Protein AF-A0A0T5Z4B8-F1 (afdb_monomer_lite)

Foldseek 3Di:
DLVVVLQCQQVCLVPQDDQPDLVSLVVSLVVSLVVLLVVLLVCLQPLVVNLVSLCSRQVSNLVVLVVSVDPSSPVSSVVSVVSSVVSNVVSVVSNVVVVVVVVVVVVVVVVVVVCVQVVFADPLPRHGDPVVVVVVVVVVVVVCVVPVHDDDDDDDDDPPLVVCCVPVNPVVSSVD

InterPro domains:
  IPR000160 GGDEF domain [PF00990] (119-176)
  IPR000160 GGDEF domain [PS50887] (149-176)
  IPR000160 GGDEF domain [TIGR00254] (117-175)
  IPR000160 GGDEF domain [cd01949] (120-176)
  IPR029787 Nucleotide cyclase [SSF55073] (124-176)
  IPR043128 Reverse transcriptase/Diguanylate cyclase domain [G3DSA:3.30.70.270] (105-176)
  IPR052163 Diguanylate Cyclase/Regulatory Protein [PTHR46663] (102-176)

Secondary structure (DSSP, 8-state):
-HHHHHHHHHHHHHHH--TT-HHHHHHHHHHHHHHHHHHHHHTTT-HHHHHHHHHHHHHHHHHHHHHT--HHHHHHHHHHHHHHHHHHHHHHHHHHHHHHHHHHHHHHHHHHHHHHHHHHB-TTT-SBPHHHHHHHHHHHHHHHHHHT----------TTHHHHHHHH-HHHHTT-

Sequence (176 aa):
AWRWQALSGGAAGYLLFTPGDLYHQALLAFVIAGMTAGGITVLASFSEAALLFISIVLIPFVFRLFQAGTEDSMQMGALVALFLLLLMISARRIHRTVVEGLNLHYQRQQAEETIIRQAFYDELTELPNRRMLQDRLYQDVARAIRHGVNGAVLFLDLDNFKHINDSLGHSVGDEL

pLDDT: mean 86.91, std 8.67, range [51.66, 95.69]

Organism: NCBI:txid54398

Structure (mmCIF, N/CA/C/O backbone):
data_AF-A0A0T5Z4B8-F1
#
_entry.id   AF-A0A0T5Z4B8-F1
#
loop_
_atom_site.group_PDB
_atom_site.id
_atom_site.type_symbol
_atom_site.label_atom_id
_atom_site.label_alt_id
_atom_site.label_comp_id
_atom_site.label_asym_id
_atom_site.label_entity_id
_atom_site.label_seq_id
_atom_site.pdbx_PDB_ins_code
_atom_site.Cartn_x
_atom_site.Cartn_y
_atom_site.Cartn_z
_atom_site.occupancy
_atom_site.B_iso_or_equiv
_atom_site.auth_seq_id
_atom_site.auth_comp_id
_atom_site.auth_asym_id
_atom_site.auth_atom_id
_atom_site.pdbx_PDB_model_num
ATOM 1 N N . ALA A 1 1 ? -6.911 4.017 -17.630 1.00 53.06 1 ALA A N 1
ATOM 2 C CA . ALA A 1 1 ? -5.948 5.011 -18.154 1.00 53.06 1 ALA A CA 1
ATOM 3 C C . ALA A 1 1 ? -4.546 4.419 -18.368 1.00 53.06 1 ALA A C 1
ATOM 5 O O . ALA A 1 1 ? -4.056 4.460 -19.487 1.00 53.06 1 ALA A O 1
ATOM 6 N N . TRP A 1 2 ? -3.939 3.783 -17.358 1.00 51.66 2 TRP A N 1
ATOM 7 C CA . TRP A 1 2 ? -2.544 3.297 -17.370 1.00 51.66 2 TRP A CA 1
ATOM 8 C C . TRP A 1 2 ? -2.148 2.319 -18.493 1.00 51.66 2 TRP A C 1
ATOM 10 O O . TRP A 1 2 ? -1.042 2.409 -19.016 1.00 51.66 2 TRP A O 1
ATOM 20 N N . ARG A 1 3 ? -3.050 1.421 -18.925 1.00 52.66 3 ARG A N 1
ATOM 21 C CA . ARG A 1 3 ? -2.771 0.463 -20.021 1.00 52.66 3 ARG A CA 1
ATOM 22 C C . ARG A 1 3 ? -2.419 1.158 -21.344 1.00 52.66 3 ARG A C 1
ATOM 24 O O . ARG A 1 3 ? -1.537 0.688 -22.051 1.00 52.66 3 ARG A O 1
ATOM 31 N N . TRP A 1 4 ? -3.060 2.288 -21.652 1.00 55.06 4 TRP A N 1
ATOM 32 C CA . TRP A 1 4 ? -2.778 3.059 -22.869 1.00 55.06 4 TRP A CA 1
ATOM 33 C C . TRP A 1 4 ? -1.471 3.852 -22.765 1.00 55.06 4 TRP A C 1
ATOM 35 O O . TRP A 1 4 ? -0.742 3.936 -23.745 1.00 55.06 4 TRP A O 1
ATOM 45 N N . GLN A 1 5 ? -1.135 4.352 -21.571 1.00 58.31 5 GLN A N 1
ATOM 46 C CA . GLN A 1 5 ? 0.118 5.076 -21.318 1.00 58.31 5 GLN A CA 1
ATOM 47 C C . GLN A 1 5 ? 1.357 4.164 -21.383 1.00 58.31 5 GLN A C 1
ATOM 49 O O . GLN A 1 5 ? 2.406 4.576 -21.872 1.00 58.31 5 GLN A O 1
ATOM 54 N N . ALA A 1 6 ? 1.232 2.911 -20.934 1.00 60.09 6 ALA A N 1
ATOM 55 C CA . ALA A 1 6 ? 2.290 1.904 -21.040 1.00 60.09 6 ALA A CA 1
ATOM 56 C C . ALA A 1 6 ? 2.617 1.573 -22.504 1.00 60.09 6 ALA A C 1
ATOM 58 O O . ALA A 1 6 ? 3.777 1.579 -22.915 1.00 60.09 6 ALA A O 1
ATOM 59 N N . LEU A 1 7 ? 1.569 1.340 -23.300 1.00 62.94 7 LEU A N 1
ATOM 60 C CA . LEU A 1 7 ? 1.688 1.075 -24.731 1.00 62.94 7 LEU A CA 1
ATOM 61 C C . LEU A 1 7 ? 2.249 2.288 -25.478 1.00 62.94 7 LEU A C 1
ATOM 63 O O . LEU A 1 7 ? 3.134 2.120 -26.311 1.00 62.94 7 LEU A O 1
ATOM 67 N N . SER A 1 8 ? 1.806 3.506 -25.145 1.00 66.31 8 SER A N 1
ATOM 68 C CA . SER A 1 8 ? 2.346 4.719 -25.763 1.00 66.31 8 SER A CA 1
ATOM 69 C C . SER A 1 8 ? 3.806 4.971 -25.386 1.00 66.31 8 SER A C 1
ATOM 71 O O . SER A 1 8 ? 4.560 5.430 -26.232 1.00 66.31 8 SER A O 1
ATOM 73 N N . GLY A 1 9 ? 4.230 4.655 -24.156 1.00 65.94 9 GLY A N 1
ATOM 74 C CA . GLY A 1 9 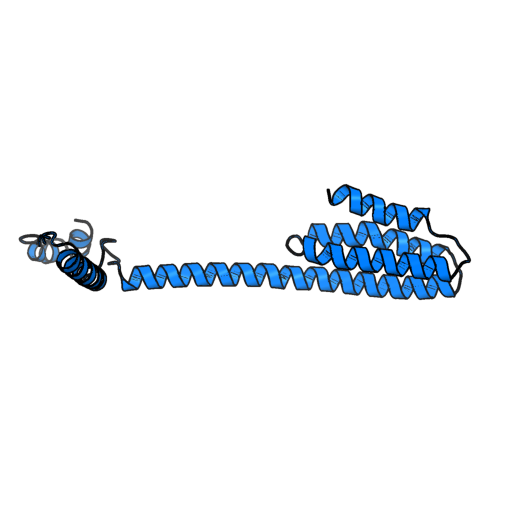? 5.617 4.838 -23.711 1.00 65.94 9 GLY A CA 1
ATOM 75 C C . GLY A 1 9 ? 6.600 3.879 -24.390 1.00 65.94 9 GLY A C 1
ATOM 76 O O . GLY A 1 9 ? 7.615 4.320 -24.929 1.00 65.94 9 GLY A O 1
ATOM 77 N N . GLY A 1 10 ? 6.269 2.581 -24.434 1.00 69.62 10 GLY A N 1
ATOM 78 C CA . GLY A 1 10 ? 7.076 1.575 -25.137 1.00 69.62 10 GLY A CA 1
ATOM 79 C C . GLY A 1 10 ? 7.119 1.815 -26.649 1.00 69.62 10 GLY A C 1
ATOM 80 O O . GLY A 1 10 ? 8.189 1.773 -27.259 1.00 69.62 10 GLY A O 1
ATOM 81 N N . ALA A 1 11 ? 5.972 2.153 -27.252 1.00 71.50 11 ALA A N 1
ATOM 82 C CA . ALA A 1 11 ? 5.906 2.492 -28.669 1.00 71.50 11 ALA A CA 1
ATOM 83 C C . ALA A 1 11 ? 6.660 3.789 -28.988 1.00 71.50 11 ALA A C 1
ATOM 85 O O . ALA A 1 11 ? 7.331 3.847 -30.008 1.00 71.50 11 ALA A O 1
ATOM 86 N N . ALA A 1 12 ? 6.620 4.808 -28.123 1.00 69.12 12 ALA A N 1
ATOM 87 C CA . ALA A 1 12 ? 7.364 6.052 -28.327 1.00 69.12 12 ALA A CA 1
ATOM 88 C C . ALA A 1 12 ? 8.881 5.817 -28.314 1.00 69.12 12 ALA A C 1
ATOM 90 O O . ALA A 1 12 ? 9.565 6.260 -29.232 1.00 69.12 12 ALA A O 1
ATOM 91 N N . GLY A 1 13 ? 9.409 5.046 -27.357 1.00 69.94 13 GLY A N 1
ATOM 92 C CA . GLY A 1 13 ? 10.821 4.635 -27.366 1.00 69.94 13 GLY A CA 1
ATOM 93 C C . GLY A 1 13 ? 11.207 3.831 -28.612 1.00 69.94 13 GLY A C 1
ATOM 94 O O . GLY A 1 13 ? 12.281 4.023 -29.186 1.00 69.94 13 GLY A O 1
ATOM 95 N N . TYR A 1 14 ? 10.303 2.972 -29.090 1.00 76.69 14 TYR A N 1
ATOM 96 C CA . TYR A 1 14 ? 10.484 2.202 -30.322 1.00 76.69 14 TYR A CA 1
ATOM 97 C C . TYR A 1 14 ? 10.091 2.950 -31.615 1.00 76.69 14 TYR A C 1
ATOM 99 O O . TYR A 1 14 ? 10.333 2.451 -32.706 1.00 76.69 14 TYR A O 1
ATOM 107 N N . LEU A 1 15 ? 9.590 4.179 -31.589 1.00 77.12 15 LEU A N 1
ATOM 108 C CA . LEU A 1 15 ? 9.298 4.939 -32.819 1.00 77.12 15 LEU A CA 1
ATOM 109 C C . LEU A 1 15 ? 10.206 6.158 -32.966 1.00 77.12 15 LEU A C 1
ATOM 111 O O . LEU A 1 15 ? 10.622 6.470 -34.074 1.00 77.12 15 LEU A O 1
ATOM 115 N N . LEU A 1 16 ? 10.584 6.780 -31.852 1.00 79.75 16 LEU A N 1
ATOM 116 C CA . LEU A 1 16 ? 11.354 8.024 -31.821 1.00 79.75 16 LEU A CA 1
ATOM 117 C C . LEU A 1 16 ? 12.874 7.820 -31.783 1.00 79.75 16 LEU A C 1
ATOM 119 O O . LEU A 1 16 ? 13.612 8.797 -31.832 1.00 79.75 16 LEU A O 1
ATOM 123 N N . PHE A 1 17 ? 13.366 6.582 -31.675 1.00 80.00 17 PHE A N 1
ATOM 124 C CA . PHE A 1 17 ? 14.809 6.332 -31.677 1.00 80.00 17 PHE A CA 1
ATOM 125 C C . PHE A 1 17 ? 15.402 6.617 -33.059 1.00 80.00 17 PHE A C 1
ATOM 127 O O . PHE A 1 17 ? 15.024 5.992 -34.058 1.00 80.00 17 PHE A O 1
ATOM 134 N N . THR A 1 18 ? 16.404 7.489 -33.064 1.00 80.50 18 THR A N 1
ATOM 135 C CA . THR A 1 18 ? 17.214 7.821 -34.234 1.00 80.50 18 THR A CA 1
ATOM 136 C C . THR A 1 18 ? 18.593 7.164 -34.084 1.00 80.50 18 THR A C 1
ATOM 138 O O . THR A 1 18 ? 19.342 7.510 -33.163 1.00 80.50 18 THR A O 1
ATOM 141 N N . PRO A 1 19 ? 18.950 6.184 -34.936 1.00 75.38 19 PRO A N 1
ATOM 142 C CA . PRO A 1 19 ? 20.280 5.579 -34.915 1.00 75.38 19 PRO A CA 1
ATOM 143 C C . PRO A 1 19 ? 21.370 6.618 -35.220 1.00 75.38 19 PRO A C 1
ATOM 145 O O . PRO A 1 19 ? 21.189 7.458 -36.096 1.00 75.38 19 PRO A O 1
ATOM 148 N N . GLY A 1 20 ? 22.503 6.549 -34.517 1.00 73.88 20 GLY A N 1
ATOM 149 C CA . GLY A 1 20 ? 23.675 7.399 -34.775 1.00 73.88 20 GLY A CA 1
ATOM 150 C C . GLY A 1 20 ? 23.672 8.789 -34.123 1.00 73.88 20 GLY A C 1
ATOM 151 O O . GLY A 1 20 ? 24.684 9.476 -34.209 1.00 73.88 20 GLY A O 1
ATOM 152 N N . ASP A 1 21 ? 22.597 9.195 -33.440 1.00 86.38 21 ASP A N 1
ATOM 153 C CA . ASP A 1 21 ? 22.559 10.443 -32.666 1.00 86.38 21 ASP A CA 1
ATOM 154 C C . ASP A 1 21 ? 22.577 10.162 -31.157 1.00 86.38 21 ASP A C 1
ATOM 156 O O . ASP A 1 21 ? 21.563 9.811 -30.547 1.00 86.38 21 ASP A O 1
ATOM 160 N N . LEU A 1 22 ? 23.754 10.334 -30.552 1.00 85.94 22 LEU A N 1
ATOM 161 C CA . LEU A 1 22 ? 23.990 10.074 -29.133 1.00 85.94 22 LEU A CA 1
ATOM 162 C C . LEU A 1 22 ? 23.076 10.897 -28.215 1.00 85.94 22 LEU A C 1
ATOM 164 O O . LEU A 1 22 ? 22.556 10.382 -27.222 1.00 85.94 22 LEU A O 1
ATOM 168 N N . TYR A 1 23 ? 22.874 12.175 -28.540 1.00 86.31 23 TYR A N 1
ATOM 169 C CA . TYR A 1 23 ? 22.123 13.102 -27.699 1.00 86.31 23 TYR A CA 1
ATOM 170 C C . TYR A 1 23 ? 20.641 12.735 -27.667 1.00 86.31 23 TYR A C 1
ATOM 172 O O . TYR A 1 23 ? 20.034 12.695 -26.593 1.00 86.31 23 TYR A O 1
ATOM 180 N N . HIS A 1 24 ? 20.065 12.403 -28.824 1.00 86.38 24 HIS A N 1
ATOM 181 C CA . HIS A 1 24 ? 18.668 11.982 -28.907 1.00 86.38 24 HIS A CA 1
ATOM 182 C C . HIS A 1 24 ? 18.426 10.647 -28.191 1.00 86.38 24 HIS A C 1
ATOM 184 O O . HIS A 1 24 ? 17.420 10.491 -27.495 1.00 86.38 24 HIS A O 1
ATOM 190 N N . GLN A 1 25 ? 19.358 9.698 -28.302 1.00 86.62 25 GLN A N 1
ATOM 191 C CA . GLN A 1 25 ? 19.261 8.408 -27.615 1.00 86.62 25 GLN A CA 1
ATOM 192 C C . GLN A 1 25 ? 19.345 8.550 -26.092 1.00 86.62 25 GLN A C 1
ATOM 194 O O . GLN A 1 25 ? 18.515 7.979 -25.380 1.00 86.62 25 GLN A O 1
ATOM 199 N N . ALA A 1 26 ? 20.291 9.355 -25.597 1.00 86.88 26 ALA A N 1
ATOM 200 C CA . ALA A 1 26 ? 20.432 9.644 -24.172 1.00 86.88 26 ALA A CA 1
ATOM 201 C C . A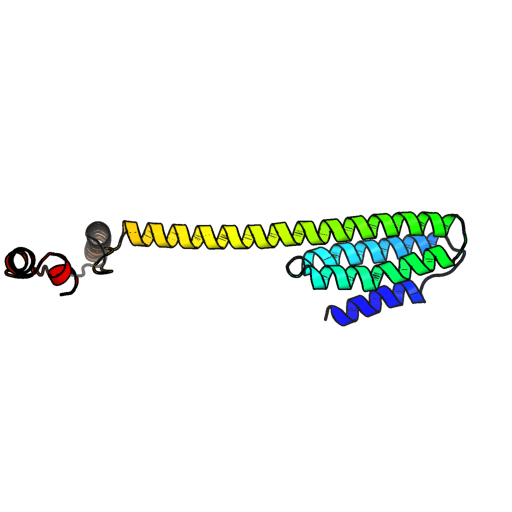LA A 1 26 ? 19.170 10.305 -23.598 1.00 86.88 26 ALA A C 1
ATOM 203 O O . ALA A 1 26 ? 18.676 9.897 -22.544 1.00 86.88 26 ALA A O 1
ATOM 204 N N . LEU A 1 27 ? 18.620 11.298 -24.307 1.00 89.12 27 LEU A N 1
ATOM 205 C CA . LEU A 1 27 ? 17.411 12.008 -23.890 1.00 89.12 27 LEU A CA 1
ATOM 206 C C . LEU A 1 27 ? 16.209 11.061 -23.798 1.00 89.12 27 LEU A C 1
ATOM 208 O O . LEU A 1 27 ? 15.501 11.059 -22.790 1.00 89.12 27 LEU A O 1
ATOM 212 N N . LEU A 1 28 ? 15.996 10.228 -24.821 1.00 87.75 28 LEU A N 1
ATOM 213 C CA . LEU A 1 28 ? 14.915 9.241 -24.823 1.00 87.75 28 LEU A CA 1
ATOM 214 C C . LEU A 1 28 ? 15.066 8.236 -23.681 1.00 87.75 28 LEU A C 1
ATOM 216 O O . LEU A 1 28 ? 14.092 7.971 -22.975 1.00 87.75 28 LEU A O 1
ATOM 220 N N . ALA A 1 29 ? 16.278 7.719 -23.458 1.00 86.81 29 ALA A N 1
ATOM 221 C CA . ALA A 1 29 ? 16.547 6.795 -22.363 1.00 86.81 29 ALA A CA 1
ATOM 222 C C . ALA A 1 29 ? 16.205 7.420 -21.006 1.00 86.81 29 ALA A C 1
ATOM 224 O O . ALA A 1 29 ? 15.515 6.794 -20.202 1.00 86.81 29 ALA A O 1
ATOM 225 N N . PHE A 1 30 ? 16.618 8.668 -20.777 1.00 89.25 30 PHE A N 1
ATOM 226 C CA . PHE A 1 30 ? 16.343 9.384 -19.535 1.00 89.25 30 PHE A CA 1
ATOM 227 C C . PHE A 1 30 ? 14.843 9.635 -19.320 1.00 89.25 30 PHE A C 1
ATOM 229 O O . PHE A 1 30 ? 14.322 9.364 -18.238 1.00 89.25 30 PHE A O 1
ATOM 236 N N . VAL A 1 31 ? 14.127 10.101 -20.349 1.00 89.19 31 VAL A N 1
ATOM 237 C CA . VAL A 1 31 ? 12.685 10.383 -20.262 1.00 89.19 31 VAL A CA 1
ATOM 238 C C . VAL A 1 31 ? 11.892 9.107 -19.983 1.00 89.19 31 VAL A C 1
ATOM 240 O O . VAL A 1 31 ? 11.068 9.081 -19.068 1.00 89.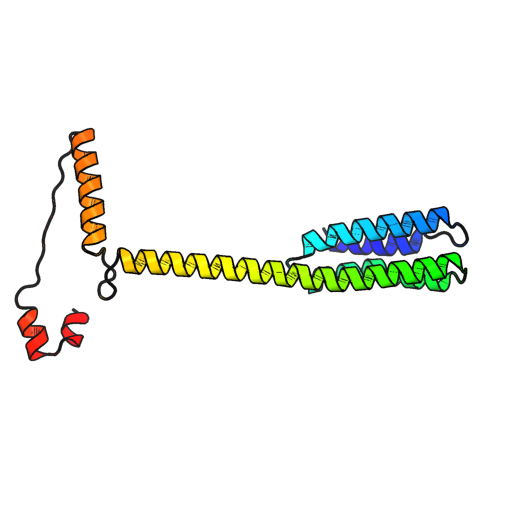19 31 VAL A O 1
ATOM 243 N N . ILE A 1 32 ? 12.168 8.026 -20.717 1.00 87.38 32 ILE A N 1
ATOM 244 C CA . ILE A 1 32 ? 11.469 6.747 -20.543 1.00 87.38 32 ILE A CA 1
ATOM 245 C C . ILE A 1 32 ? 11.783 6.152 -19.166 1.00 87.38 32 ILE A C 1
ATOM 247 O O . ILE A 1 32 ? 10.869 5.708 -18.467 1.00 87.38 32 ILE A O 1
ATOM 251 N N . ALA A 1 33 ? 13.049 6.179 -18.744 1.00 86.50 33 ALA A N 1
ATOM 252 C CA . ALA A 1 33 ? 13.471 5.722 -17.423 1.00 86.50 33 ALA A CA 1
ATOM 253 C C . ALA A 1 33 ? 12.767 6.500 -16.298 1.00 86.50 33 ALA A C 1
ATOM 255 O O . ALA A 1 33 ? 12.205 5.887 -15.389 1.00 86.50 33 ALA A O 1
ATOM 256 N N . GLY A 1 34 ? 12.737 7.834 -16.387 1.00 87.38 34 GLY A N 1
ATOM 257 C CA . GLY A 1 34 ? 12.094 8.706 -15.404 1.00 87.38 34 GLY A CA 1
ATOM 258 C C . GLY A 1 34 ? 10.580 8.505 -15.325 1.00 87.38 34 GLY A C 1
ATOM 259 O O . GLY A 1 34 ? 10.032 8.344 -14.233 1.00 87.38 34 GLY A O 1
ATOM 260 N N . MET A 1 35 ? 9.900 8.427 -16.473 1.00 87.19 35 MET A N 1
ATOM 261 C CA . MET A 1 35 ? 8.465 8.126 -16.524 1.00 87.19 35 MET A CA 1
ATOM 262 C C . MET A 1 35 ? 8.153 6.741 -15.954 1.00 87.19 35 MET A C 1
ATOM 264 O O . MET A 1 35 ? 7.174 6.578 -15.222 1.00 87.19 35 MET A O 1
ATOM 268 N N . THR A 1 36 ? 8.995 5.748 -16.252 1.00 87.94 36 THR A N 1
ATOM 269 C CA . THR A 1 36 ? 8.809 4.387 -15.741 1.00 87.94 36 THR A CA 1
ATOM 270 C C . THR A 1 36 ? 8.973 4.360 -14.223 1.00 87.94 36 THR A C 1
ATOM 272 O O . THR A 1 36 ? 8.107 3.834 -13.528 1.00 87.94 36 THR A O 1
ATOM 275 N N . ALA A 1 37 ? 10.021 4.997 -13.693 1.00 86.31 37 ALA A N 1
ATOM 276 C CA . ALA A 1 37 ? 10.260 5.109 -12.256 1.00 86.31 37 ALA A CA 1
ATOM 277 C C . ALA A 1 37 ? 9.086 5.776 -11.514 1.00 86.31 37 ALA A C 1
ATOM 279 O O . ALA A 1 37 ? 8.641 5.264 -10.486 1.00 86.31 37 ALA A O 1
ATOM 280 N N . GLY A 1 38 ? 8.538 6.867 -12.062 1.00 84.38 38 GLY A N 1
ATOM 281 C CA . GLY A 1 38 ? 7.362 7.540 -11.503 1.00 84.38 38 GLY A CA 1
ATOM 282 C C . GLY A 1 38 ? 6.079 6.701 -11.569 1.00 84.38 38 GLY A C 1
ATOM 283 O O . GLY A 1 38 ? 5.268 6.745 -10.651 1.00 84.38 38 GLY A O 1
ATOM 284 N N . GLY A 1 39 ? 5.893 5.894 -12.618 1.00 82.94 39 GLY A N 1
ATOM 285 C CA . GLY A 1 39 ? 4.734 5.002 -12.736 1.00 82.94 39 GLY A CA 1
ATOM 286 C C . GLY A 1 39 ? 4.744 3.847 -11.727 1.00 82.94 39 GLY A C 1
ATOM 287 O O . GLY A 1 39 ? 3.689 3.435 -11.243 1.00 82.94 39 GLY A O 1
ATOM 288 N N . ILE A 1 40 ? 5.929 3.344 -11.365 1.00 84.69 40 ILE A N 1
ATOM 289 C CA . ILE A 1 40 ? 6.079 2.219 -10.427 1.00 84.69 40 ILE A CA 1
ATOM 290 C C . ILE A 1 40 ? 5.557 2.561 -9.034 1.00 84.69 40 ILE A C 1
ATOM 292 O O . ILE A 1 40 ? 4.930 1.709 -8.408 1.00 84.69 40 ILE A O 1
ATOM 296 N N . THR A 1 41 ? 5.791 3.780 -8.539 1.00 81.56 41 THR A N 1
ATOM 297 C CA . THR A 1 41 ? 5.337 4.176 -7.194 1.00 81.56 41 THR A CA 1
ATOM 298 C C . THR A 1 41 ? 3.814 4.178 -7.091 1.00 81.56 41 THR A C 1
ATOM 300 O O . THR A 1 41 ? 3.274 3.782 -6.062 1.00 81.56 41 THR A O 1
ATOM 303 N N . VAL A 1 42 ? 3.113 4.528 -8.173 1.00 83.25 42 VAL A N 1
ATOM 304 C CA . VAL A 1 42 ? 1.645 4.477 -8.244 1.00 83.25 42 VAL A CA 1
ATOM 305 C C . VAL A 1 42 ? 1.130 3.038 -8.343 1.00 83.25 42 VAL A C 1
ATOM 307 O O . VAL A 1 42 ? 0.085 2.707 -7.789 1.00 83.25 42 VAL A O 1
ATOM 310 N N . LEU A 1 43 ? 1.872 2.160 -9.020 1.00 81.94 43 LEU A N 1
ATOM 311 C CA . LEU A 1 43 ? 1.522 0.745 -9.184 1.00 81.94 43 LEU A CA 1
ATOM 312 C C . LEU A 1 43 ? 2.027 -0.145 -8.037 1.00 81.94 43 LEU A C 1
ATOM 314 O O . LEU A 1 43 ? 1.845 -1.359 -8.085 1.00 81.94 43 LEU A O 1
ATOM 318 N N . ALA A 1 44 ? 2.625 0.431 -6.992 1.00 74.12 44 ALA A N 1
ATOM 319 C CA . ALA A 1 44 ? 3.272 -0.297 -5.903 1.00 74.12 44 ALA A CA 1
ATOM 320 C C . ALA A 1 44 ? 2.358 -1.305 -5.180 1.00 74.12 44 ALA A C 1
ATOM 322 O O . ALA A 1 44 ? 2.816 -2.364 -4.750 1.00 74.12 44 ALA A O 1
ATOM 323 N N . SER A 1 45 ? 1.055 -1.026 -5.083 1.00 78.44 45 SER A N 1
ATOM 324 C CA . SER A 1 45 ? 0.074 -1.939 -4.480 1.00 78.44 45 SER A CA 1
ATOM 325 C C . SER A 1 45 ? -0.160 -3.213 -5.306 1.00 78.44 45 SER A C 1
ATOM 327 O O . SER A 1 45 ? -0.632 -4.206 -4.763 1.00 78.44 45 SER A O 1
ATOM 329 N N . PHE A 1 46 ? 0.215 -3.220 -6.590 1.00 86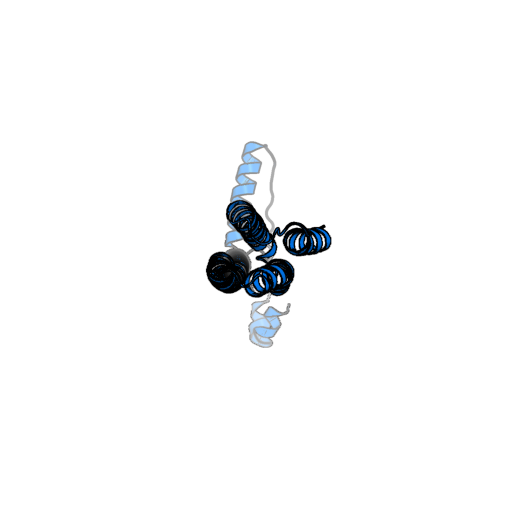.81 46 PHE A N 1
ATOM 330 C CA . PHE A 1 46 ? 0.009 -4.327 -7.525 1.00 86.81 46 PHE A CA 1
ATOM 331 C C . PHE A 1 46 ? 1.325 -4.692 -8.226 1.00 86.81 46 PHE A C 1
ATOM 333 O O . PHE A 1 46 ? 1.631 -4.203 -9.316 1.00 86.81 46 PHE A O 1
ATOM 340 N N . SER A 1 47 ? 2.098 -5.589 -7.610 1.00 86.25 47 SER A N 1
ATOM 341 C CA . SER A 1 47 ? 3.416 -6.018 -8.104 1.00 86.25 47 SER A CA 1
ATOM 342 C C . SER A 1 47 ? 3.393 -6.516 -9.552 1.00 86.25 47 SER A C 1
ATOM 344 O O . SER A 1 47 ? 4.236 -6.106 -10.347 1.00 86.25 47 SER A O 1
ATOM 346 N N . GLU A 1 48 ? 2.403 -7.327 -9.924 1.00 88.94 48 GLU A N 1
ATOM 347 C CA . GLU A 1 48 ? 2.271 -7.851 -11.290 1.00 88.94 48 GLU A CA 1
ATOM 348 C C . GLU A 1 48 ? 2.031 -6.741 -12.319 1.00 88.94 48 GLU A C 1
ATOM 350 O O . GLU A 1 48 ? 2.643 -6.720 -13.387 1.00 88.94 48 GLU A O 1
ATOM 355 N N . ALA A 1 49 ? 1.190 -5.760 -11.982 1.00 88.69 49 ALA A N 1
ATOM 356 C CA . ALA A 1 49 ? 0.916 -4.631 -12.863 1.00 88.69 49 ALA A CA 1
ATOM 357 C C . ALA A 1 49 ? 2.158 -3.745 -13.045 1.00 88.69 49 ALA A C 1
ATOM 359 O O . ALA A 1 49 ? 2.440 -3.311 -14.163 1.00 88.69 49 ALA A O 1
ATOM 360 N N . ALA A 1 50 ? 2.923 -3.516 -11.973 1.00 89.44 50 ALA A N 1
ATOM 361 C CA . ALA A 1 50 ? 4.180 -2.778 -12.032 1.00 89.44 50 ALA A CA 1
ATOM 362 C C . ALA A 1 50 ? 5.225 -3.504 -12.896 1.00 89.44 50 ALA A C 1
ATOM 364 O O . ALA A 1 50 ? 5.843 -2.884 -13.759 1.00 89.44 50 ALA A O 1
ATOM 365 N N . LEU A 1 51 ? 5.394 -4.820 -12.721 1.00 90.38 51 LEU A N 1
ATOM 366 C CA . LEU A 1 51 ? 6.343 -5.614 -13.509 1.00 90.38 51 LEU A CA 1
ATOM 367 C C . LEU A 1 51 ? 5.969 -5.655 -14.993 1.00 90.38 51 LEU A C 1
ATOM 369 O O . LEU A 1 51 ? 6.846 -5.485 -15.841 1.00 90.38 51 LEU A O 1
ATOM 373 N N . LEU A 1 52 ? 4.684 -5.824 -15.315 1.00 89.62 52 LEU A N 1
ATOM 374 C CA . LEU A 1 52 ? 4.197 -5.773 -16.695 1.00 89.62 52 LEU A CA 1
ATOM 375 C C . LEU A 1 52 ? 4.431 -4.397 -17.322 1.00 89.62 52 LEU A C 1
ATOM 377 O O . LEU A 1 52 ? 4.923 -4.317 -18.444 1.00 89.62 52 LEU A O 1
ATOM 381 N N . PHE A 1 53 ? 4.128 -3.321 -16.594 1.00 88.50 53 PHE A N 1
ATOM 382 C CA . PHE A 1 53 ? 4.353 -1.952 -17.055 1.00 88.50 53 PHE A CA 1
ATOM 383 C C . PHE A 1 53 ? 5.828 -1.695 -17.384 1.00 88.50 53 PHE A C 1
ATOM 385 O O . PHE A 1 53 ? 6.144 -1.278 -18.497 1.00 88.50 53 PHE A O 1
ATOM 392 N N . ILE A 1 54 ? 6.729 -2.014 -16.449 1.00 90.19 54 ILE A N 1
ATOM 393 C CA . ILE A 1 54 ? 8.178 -1.874 -16.637 1.00 90.19 54 ILE A CA 1
ATOM 394 C C . ILE A 1 54 ? 8.646 -2.689 -17.849 1.00 90.19 54 ILE A C 1
ATOM 396 O O . ILE A 1 54 ? 9.370 -2.177 -18.701 1.00 90.19 54 ILE A O 1
ATOM 400 N N . SER A 1 55 ? 8.205 -3.945 -17.943 1.00 88.81 55 SER A N 1
ATOM 401 C CA . SER A 1 55 ? 8.638 -4.869 -18.992 1.00 88.81 55 SER A CA 1
ATOM 402 C C . SER A 1 55 ? 8.194 -4.405 -20.379 1.00 88.81 55 SER A C 1
ATOM 404 O O . SER A 1 55 ? 9.004 -4.378 -21.300 1.00 88.81 55 SER A O 1
ATOM 406 N N . ILE A 1 56 ? 6.935 -3.983 -20.526 1.00 88.88 56 ILE A N 1
ATOM 407 C CA . ILE A 1 56 ? 6.378 -3.508 -21.802 1.00 88.88 56 ILE A CA 1
ATOM 408 C C . ILE A 1 56 ? 7.085 -2.236 -22.285 1.00 88.88 56 ILE A C 1
ATOM 410 O O . ILE A 1 56 ? 7.258 -2.054 -23.488 1.00 88.88 56 ILE A O 1
ATOM 414 N N . VAL A 1 57 ? 7.496 -1.359 -21.368 1.00 87.31 57 VAL A N 1
ATOM 415 C CA . VAL A 1 57 ? 8.109 -0.074 -21.722 1.00 87.31 57 VAL A CA 1
ATOM 416 C C . VAL A 1 57 ? 9.609 -0.213 -21.990 1.00 87.31 57 VAL A C 1
ATOM 418 O O . VAL A 1 57 ? 10.097 0.251 -23.019 1.00 87.31 57 VAL A O 1
ATOM 421 N N . LEU A 1 58 ? 10.354 -0.847 -21.081 1.00 89.88 58 LEU A N 1
ATOM 422 C CA . LEU A 1 58 ? 11.817 -0.818 -21.108 1.00 89.88 58 LEU A CA 1
ATOM 423 C C . LEU A 1 58 ? 12.447 -1.976 -21.892 1.00 89.88 58 LEU A C 1
ATOM 425 O O . LEU A 1 58 ? 13.482 -1.755 -22.515 1.00 89.88 58 LEU A O 1
ATOM 429 N N . ILE A 1 59 ? 11.851 -3.177 -21.934 1.00 90.75 59 ILE A N 1
ATOM 430 C CA . ILE A 1 59 ? 12.456 -4.312 -22.665 1.00 90.75 59 ILE A CA 1
ATOM 431 C C . ILE A 1 59 ? 12.584 -4.019 -24.171 1.00 90.75 59 ILE A C 1
ATOM 433 O O . ILE A 1 59 ? 13.683 -4.199 -24.701 1.00 90.75 59 ILE A O 1
ATOM 437 N N . PRO A 1 60 ? 11.545 -3.525 -24.880 1.00 90.44 60 PRO A N 1
ATOM 438 C CA . PRO A 1 60 ? 11.674 -3.213 -26.305 1.00 90.44 60 PRO A CA 1
ATOM 439 C C . PRO A 1 60 ? 12.710 -2.120 -26.582 1.00 90.44 60 PRO A C 1
ATOM 441 O O . PRO A 1 60 ? 13.411 -2.171 -27.592 1.00 90.44 60 PRO A O 1
ATOM 444 N N . PHE A 1 61 ? 12.832 -1.145 -25.678 1.00 89.38 61 PHE A N 1
ATOM 445 C CA . PHE A 1 61 ? 13.791 -0.052 -25.809 1.00 89.38 61 PHE A CA 1
ATOM 446 C C . PHE A 1 61 ? 15.238 -0.525 -25.602 1.00 89.38 61 PHE A C 1
ATOM 448 O O . PHE A 1 61 ? 16.101 -0.230 -26.426 1.00 89.38 61 PHE A O 1
ATOM 455 N N . VAL A 1 62 ? 15.489 -1.332 -24.565 1.00 91.88 62 VAL A N 1
ATOM 456 C CA . VAL A 1 62 ? 16.785 -1.993 -24.331 1.00 91.88 62 VAL A CA 1
ATOM 457 C C . VAL A 1 62 ? 17.178 -2.845 -25.535 1.00 91.88 62 VAL A C 1
ATOM 459 O O . VAL A 1 62 ? 18.297 -2.747 -26.031 1.00 91.88 62 VAL A O 1
ATOM 462 N N . PHE A 1 63 ? 16.244 -3.646 -26.049 1.00 91.69 63 PHE A N 1
ATOM 463 C CA . PHE A 1 63 ? 16.482 -4.474 -27.226 1.00 91.69 63 PHE A CA 1
ATOM 464 C C . PHE A 1 63 ? 16.855 -3.631 -28.454 1.00 91.69 63 PHE A C 1
ATOM 466 O O . PHE A 1 63 ? 17.806 -3.961 -29.160 1.00 91.69 63 PHE A O 1
ATOM 473 N N . ARG A 1 64 ? 16.167 -2.503 -28.675 1.00 89.25 64 ARG A N 1
ATOM 474 C CA . ARG A 1 64 ? 16.473 -1.579 -29.775 1.00 89.25 64 ARG A CA 1
ATOM 475 C C . ARG A 1 64 ? 17.854 -0.929 -29.646 1.00 89.25 64 ARG A C 1
ATOM 477 O O . ARG A 1 64 ? 18.540 -0.790 -30.655 1.00 89.25 64 ARG A O 1
ATOM 484 N N . LEU A 1 65 ? 18.275 -0.574 -28.432 1.00 89.94 65 LEU A N 1
ATOM 485 C CA . LEU A 1 65 ? 19.618 -0.046 -28.160 1.00 89.94 65 LEU A CA 1
ATOM 486 C C . LEU A 1 65 ? 20.713 -1.056 -28.522 1.00 89.94 65 LEU A C 1
ATOM 488 O O . LEU A 1 65 ? 21.687 -0.695 -29.176 1.00 89.94 65 LEU A O 1
ATOM 492 N N . PHE A 1 66 ? 20.523 -2.332 -28.181 1.00 91.62 66 PHE A N 1
ATOM 493 C CA . PHE A 1 66 ? 21.466 -3.384 -28.569 1.00 91.62 66 PHE A CA 1
ATOM 494 C C . PHE A 1 66 ? 21.471 -3.656 -30.079 1.00 91.62 66 PHE A C 1
ATOM 496 O O . PHE A 1 66 ? 22.529 -3.925 -30.642 1.00 91.62 66 PHE A O 1
ATOM 503 N N . GLN A 1 67 ? 20.322 -3.546 -30.755 1.00 91.00 67 GLN A N 1
ATOM 504 C CA . GLN A 1 67 ? 20.247 -3.701 -32.213 1.00 91.00 67 GLN A CA 1
ATOM 505 C C . GLN A 1 67 ? 20.941 -2.581 -32.994 1.00 91.00 67 GLN A C 1
ATOM 507 O O . GLN A 1 67 ? 21.334 -2.805 -34.135 1.00 91.00 67 GLN A O 1
ATOM 512 N N . ALA A 1 68 ? 21.090 -1.387 -32.413 1.00 88.00 68 ALA A N 1
ATOM 513 C CA . ALA A 1 68 ? 21.728 -0.261 -33.090 1.00 88.00 68 ALA A CA 1
ATOM 514 C C . ALA A 1 68 ? 23.214 -0.513 -33.404 1.00 88.00 68 ALA A C 1
ATOM 516 O O . ALA A 1 68 ? 23.741 0.085 -34.339 1.00 88.00 68 ALA A O 1
ATOM 517 N N . GLY A 1 69 ? 23.876 -1.404 -32.655 1.00 83.25 69 GLY A N 1
ATOM 518 C CA . GLY A 1 69 ? 25.212 -1.918 -32.973 1.00 83.25 69 GLY A CA 1
ATOM 519 C C . GLY A 1 69 ? 26.368 -0.919 -32.847 1.00 83.25 69 GLY A C 1
ATOM 520 O O . GLY A 1 69 ? 27.502 -1.283 -33.145 1.00 83.25 69 GLY A O 1
ATOM 521 N N . THR A 1 70 ? 26.118 0.319 -32.412 1.00 90.12 70 THR A N 1
ATOM 522 C CA . THR A 1 70 ? 27.167 1.298 -32.095 1.00 90.12 70 THR A CA 1
ATOM 523 C C . THR A 1 70 ? 27.662 1.103 -30.661 1.00 90.12 70 THR A C 1
ATOM 525 O O . THR A 1 70 ? 26.896 0.690 -29.787 1.00 90.12 70 THR A O 1
ATOM 528 N N . GLU A 1 71 ? 28.933 1.426 -30.395 1.00 89.75 71 GLU A N 1
ATOM 529 C CA . GLU A 1 71 ? 29.509 1.297 -29.046 1.00 89.75 71 GLU A CA 1
ATOM 530 C C . GLU A 1 71 ? 28.704 2.086 -28.002 1.00 89.75 71 GLU A C 1
ATOM 532 O O . GLU A 1 71 ? 28.373 1.556 -26.940 1.00 89.75 71 GLU A O 1
ATOM 537 N N . ASP A 1 72 ? 28.296 3.311 -28.343 1.00 89.00 72 ASP A N 1
ATOM 538 C CA . ASP A 1 72 ? 27.510 4.170 -27.459 1.00 89.00 72 ASP A CA 1
ATOM 539 C C . ASP A 1 72 ? 26.127 3.582 -27.131 1.00 89.00 72 ASP A C 1
ATOM 541 O O . ASP A 1 72 ? 25.718 3.539 -25.966 1.00 89.00 72 ASP A O 1
ATOM 545 N N . SER A 1 73 ? 25.399 3.082 -28.140 1.00 88.88 73 SER A N 1
ATOM 546 C CA . SER A 1 73 ? 24.077 2.485 -27.924 1.00 88.88 73 SER A CA 1
ATOM 547 C C . SER A 1 73 ? 24.170 1.192 -27.109 1.00 88.88 73 SER A C 1
ATOM 549 O O . SER A 1 73 ? 23.284 0.922 -26.298 1.00 88.88 73 SER A O 1
ATOM 551 N N . MET A 1 74 ? 25.250 0.415 -27.258 1.00 90.75 74 MET A N 1
ATOM 552 C CA . MET A 1 74 ? 25.489 -0.783 -26.445 1.00 90.75 74 MET A CA 1
ATOM 553 C C . MET A 1 74 ? 25.744 -0.439 -24.971 1.00 90.75 74 MET A C 1
ATOM 555 O O . MET A 1 74 ? 25.167 -1.080 -24.089 1.00 90.75 74 MET A O 1
ATOM 559 N N . GLN A 1 75 ? 26.556 0.587 -24.690 1.00 92.69 75 GLN A N 1
ATOM 560 C CA . GLN A 1 75 ? 26.801 1.061 -23.321 1.00 92.69 75 GLN A CA 1
ATOM 561 C C . GLN A 1 75 ? 25.514 1.589 -22.670 1.00 92.69 75 GLN A C 1
ATOM 563 O O . GLN A 1 75 ? 25.202 1.239 -21.528 1.00 92.69 75 GLN A O 1
ATOM 568 N N . MET A 1 76 ? 24.716 2.363 -23.411 1.00 91.62 76 MET A N 1
ATOM 569 C CA . MET A 1 76 ? 23.397 2.812 -22.956 1.00 91.62 76 MET A CA 1
ATOM 570 C C . MET A 1 76 ? 22.444 1.640 -22.720 1.00 91.62 76 MET A C 1
ATOM 572 O O . MET A 1 76 ? 21.766 1.604 -21.695 1.00 91.62 76 MET A O 1
ATOM 576 N N . GLY A 1 77 ? 22.414 0.659 -23.624 1.00 91.62 77 GLY A N 1
ATOM 577 C CA . GLY A 1 77 ? 21.617 -0.559 -23.478 1.00 91.62 77 GLY A CA 1
ATOM 578 C C . GLY A 1 77 ? 21.948 -1.308 -22.189 1.00 91.62 77 GLY A C 1
ATOM 579 O O . GLY A 1 77 ? 21.039 -1.683 -21.449 1.00 91.62 77 GLY A O 1
ATOM 580 N N . ALA A 1 78 ? 23.237 -1.449 -21.866 1.00 94.19 78 ALA A N 1
ATOM 581 C CA . ALA A 1 78 ? 23.690 -2.061 -20.620 1.00 94.19 78 ALA A CA 1
ATOM 582 C C . ALA A 1 78 ? 23.252 -1.259 -19.380 1.00 94.19 78 ALA A C 1
ATOM 584 O O . ALA A 1 78 ? 22.747 -1.843 -18.419 1.00 94.19 78 ALA A O 1
ATOM 585 N N . LEU A 1 79 ? 23.378 0.073 -19.411 1.00 94.06 79 LEU A N 1
ATOM 586 C CA . LEU A 1 79 ? 22.946 0.942 -18.312 1.00 94.06 79 LEU A CA 1
ATOM 587 C C . LEU A 1 79 ? 21.427 0.875 -18.093 1.00 94.06 79 LEU A C 1
ATOM 589 O O . LEU A 1 79 ? 20.970 0.739 -16.959 1.00 94.06 79 LEU A O 1
ATOM 593 N N . VAL A 1 80 ? 20.637 0.925 -19.169 1.00 92.75 80 VAL A N 1
ATOM 594 C CA . VAL A 1 80 ? 19.172 0.831 -19.096 1.00 92.75 80 VAL A CA 1
ATOM 595 C C . VAL A 1 80 ? 18.735 -0.572 -18.666 1.00 92.75 80 VAL A C 1
ATOM 597 O O . VAL A 1 80 ? 17.782 -0.690 -17.901 1.00 92.75 80 VAL A O 1
ATOM 600 N N . ALA A 1 81 ? 19.436 -1.634 -19.072 1.00 94.06 81 ALA A N 1
ATOM 601 C CA . ALA A 1 81 ? 19.171 -2.997 -18.605 1.00 94.06 81 ALA A CA 1
ATOM 602 C C . ALA A 1 81 ? 19.474 -3.169 -17.105 1.00 94.06 81 ALA A C 1
ATOM 604 O O . ALA A 1 81 ? 18.693 -3.786 -16.377 1.00 94.06 81 ALA A O 1
ATOM 605 N N . LEU A 1 82 ? 20.572 -2.581 -16.618 1.00 95.69 82 LEU A N 1
ATOM 606 C CA . LEU A 1 82 ? 20.870 -2.534 -15.187 1.00 95.69 82 LEU A CA 1
ATOM 607 C C . LEU A 1 82 ? 19.785 -1.755 -14.434 1.00 95.69 82 LEU A C 1
ATOM 609 O O . LEU A 1 82 ? 19.281 -2.218 -13.412 1.00 95.69 82 LEU A O 1
ATOM 613 N N . PHE A 1 83 ? 19.381 -0.599 -14.963 1.00 93.75 83 PHE A N 1
ATOM 614 C CA . PHE A 1 83 ? 18.319 0.213 -14.380 1.00 93.75 83 PHE A CA 1
ATOM 615 C C . PHE A 1 83 ? 16.972 -0.523 -14.359 1.00 93.75 83 PHE A C 1
ATOM 617 O O . PHE A 1 83 ? 16.301 -0.522 -13.332 1.00 93.75 83 PHE A O 1
ATOM 624 N N . LEU A 1 84 ? 16.609 -1.227 -15.436 1.00 93.00 84 LEU A N 1
ATOM 625 C CA . LEU A 1 84 ? 15.444 -2.114 -15.509 1.00 93.00 84 LEU A CA 1
ATOM 626 C C . LEU A 1 84 ? 15.462 -3.133 -14.361 1.00 93.00 84 LEU A C 1
ATOM 628 O O . LEU A 1 84 ? 14.470 -3.271 -13.647 1.00 93.00 84 LEU A O 1
ATOM 632 N N . LEU A 1 85 ? 16.587 -3.820 -14.153 1.00 94.62 85 LEU A N 1
ATOM 633 C CA . LEU A 1 85 ? 16.730 -4.807 -13.083 1.00 94.62 85 LEU A CA 1
ATOM 634 C C . LEU A 1 85 ? 16.566 -4.164 -11.698 1.00 94.62 85 LEU A C 1
ATOM 636 O O . LEU A 1 85 ? 15.832 -4.689 -10.856 1.00 94.62 85 LEU A O 1
ATOM 640 N N . LEU A 1 86 ? 17.177 -2.997 -11.472 1.00 93.62 86 LEU A N 1
ATOM 641 C CA . LEU A 1 86 ? 17.007 -2.229 -10.235 1.00 93.62 86 LEU A CA 1
ATOM 642 C C . LEU A 1 86 ? 15.552 -1.798 -10.018 1.00 93.62 86 LEU A C 1
ATOM 644 O O . LEU A 1 86 ? 15.056 -1.873 -8.892 1.00 93.62 86 LEU A O 1
ATOM 648 N N . LEU A 1 87 ? 14.847 -1.394 -11.076 1.00 92.50 87 LEU A N 1
ATOM 649 C CA . LEU A 1 87 ? 13.428 -1.049 -11.019 1.00 92.50 87 LEU A CA 1
ATOM 650 C C . LEU A 1 87 ? 12.560 -2.265 -10.693 1.00 92.50 87 LEU A C 1
ATOM 652 O O . LEU A 1 87 ? 11.652 -2.146 -9.877 1.00 92.50 87 LEU A O 1
ATOM 656 N N . MET A 1 88 ? 12.851 -3.442 -11.253 1.00 91.62 88 MET A N 1
ATOM 657 C CA . MET A 1 88 ? 12.124 -4.675 -10.929 1.00 91.62 88 MET A CA 1
ATOM 658 C C . MET A 1 88 ? 12.324 -5.086 -9.463 1.00 91.62 88 MET A C 1
ATOM 660 O O . MET A 1 88 ? 11.360 -5.453 -8.786 1.00 91.62 88 MET A O 1
ATOM 664 N N . ILE A 1 89 ? 13.554 -4.986 -8.944 1.00 93.12 89 ILE A N 1
ATOM 665 C CA . ILE A 1 89 ? 13.847 -5.229 -7.522 1.00 93.12 89 ILE A CA 1
ATOM 666 C C . ILE A 1 89 ? 13.118 -4.204 -6.649 1.00 93.12 89 ILE A C 1
ATOM 668 O O . ILE A 1 89 ? 12.462 -4.576 -5.674 1.00 93.12 89 ILE A O 1
ATOM 672 N N . SER A 1 90 ? 13.192 -2.923 -7.013 1.00 91.50 90 SER A N 1
ATOM 673 C CA . SER A 1 90 ? 12.549 -1.833 -6.276 1.00 91.50 90 SER A CA 1
ATOM 674 C C . SER A 1 90 ? 11.031 -1.987 -6.260 1.00 91.50 90 SER A C 1
ATOM 676 O O . SER A 1 90 ? 10.432 -1.880 -5.197 1.00 91.50 90 SER A O 1
ATOM 678 N N . ALA A 1 91 ? 10.409 -2.336 -7.387 1.00 90.31 91 ALA A N 1
ATOM 679 C CA . ALA A 1 91 ? 8.973 -2.587 -7.478 1.00 90.31 91 ALA A CA 1
ATOM 680 C C . ALA A 1 91 ? 8.531 -3.702 -6.517 1.00 90.31 91 ALA A C 1
ATOM 682 O O . ALA A 1 91 ? 7.576 -3.530 -5.759 1.00 90.31 91 ALA A O 1
ATOM 683 N N . ARG A 1 92 ? 9.270 -4.821 -6.476 1.00 90.75 92 ARG A N 1
ATOM 684 C CA . ARG A 1 92 ? 8.997 -5.916 -5.529 1.00 90.75 92 ARG A CA 1
ATOM 685 C C . ARG A 1 92 ? 9.204 -5.492 -4.075 1.00 90.75 92 ARG A C 1
ATOM 687 O O . ARG A 1 92 ? 8.420 -5.885 -3.215 1.00 90.75 92 ARG A O 1
ATOM 694 N N . ARG A 1 93 ? 10.241 -4.696 -3.797 1.00 91.94 93 ARG A N 1
ATOM 695 C CA . ARG A 1 93 ? 10.535 -4.183 -2.453 1.00 91.94 93 ARG A CA 1
ATOM 696 C C . ARG A 1 93 ? 9.429 -3.256 -1.952 1.00 91.94 93 ARG A C 1
ATOM 698 O O . ARG A 1 93 ? 8.924 -3.481 -0.860 1.00 91.94 93 ARG A O 1
ATOM 705 N N . ILE A 1 94 ? 9.032 -2.265 -2.753 1.00 90.75 94 ILE A N 1
ATOM 706 C CA . ILE A 1 94 ? 7.977 -1.311 -2.389 1.00 90.75 94 ILE A CA 1
ATOM 707 C C . ILE A 1 94 ? 6.660 -2.058 -2.160 1.00 90.75 94 ILE A C 1
ATOM 709 O O . ILE A 1 94 ? 6.004 -1.820 -1.151 1.00 90.75 94 ILE A O 1
ATOM 713 N N . HIS A 1 95 ? 6.306 -3.004 -3.034 1.00 91.50 95 HIS A N 1
ATOM 714 C CA . HIS A 1 95 ? 5.095 -3.806 -2.864 1.00 91.50 95 HIS A CA 1
ATOM 715 C C . HIS A 1 95 ? 5.053 -4.529 -1.512 1.00 91.50 95 HIS A C 1
ATOM 717 O O . HIS A 1 95 ? 4.061 -4.423 -0.795 1.00 91.50 95 HIS A O 1
ATOM 723 N N . ARG A 1 96 ? 6.146 -5.210 -1.132 1.00 91.12 96 ARG A N 1
ATOM 724 C CA . ARG A 1 96 ? 6.240 -5.883 0.174 1.00 91.12 96 ARG A CA 1
ATOM 725 C C . ARG A 1 96 ? 6.061 -4.905 1.327 1.00 91.12 96 ARG A C 1
ATOM 727 O O . ARG A 1 96 ? 5.228 -5.147 2.188 1.00 91.12 96 ARG A O 1
ATOM 734 N N . THR A 1 97 ? 6.764 -3.773 1.295 1.00 91.88 97 THR A N 1
ATOM 735 C CA . THR A 1 97 ? 6.655 -2.746 2.340 1.00 91.88 97 THR A CA 1
ATOM 736 C C . THR A 1 97 ? 5.232 -2.197 2.469 1.00 91.88 97 THR A C 1
ATOM 738 O O . THR A 1 97 ? 4.754 -2.007 3.583 1.00 91.88 97 THR A O 1
ATOM 741 N N . VAL A 1 98 ? 4.534 -1.971 1.352 1.00 91.12 98 VAL A N 1
ATOM 742 C CA . VAL A 1 98 ? 3.140 -1.500 1.365 1.00 91.12 98 VAL A CA 1
ATOM 743 C C . VAL A 1 98 ? 2.212 -2.555 1.969 1.00 91.12 98 VAL A C 1
ATOM 745 O O . VAL A 1 98 ? 1.420 -2.230 2.847 1.00 91.12 98 VAL A O 1
ATOM 748 N N . VAL A 1 99 ? 2.316 -3.814 1.538 1.00 91.12 99 VAL A N 1
ATOM 749 C CA . VAL A 1 99 ? 1.452 -4.901 2.030 1.00 91.12 99 VAL A CA 1
ATOM 750 C C . VAL A 1 99 ? 1.696 -5.183 3.513 1.00 91.12 99 VAL A C 1
ATOM 752 O O . VAL A 1 99 ? 0.742 -5.289 4.280 1.00 91.12 99 VAL A O 1
ATOM 755 N N . GLU A 1 100 ? 2.958 -5.254 3.935 1.00 93.50 100 GLU A N 1
ATOM 756 C CA . GLU A 1 100 ? 3.329 -5.445 5.340 1.00 93.50 100 GLU A CA 1
ATOM 757 C C . GLU A 1 100 ? 2.840 -4.279 6.204 1.00 93.50 100 GLU A C 1
ATOM 759 O O . GLU A 1 100 ? 2.254 -4.506 7.261 1.00 93.50 100 GLU A O 1
ATOM 764 N N . GLY A 1 101 ? 3.005 -3.039 5.732 1.00 91.94 101 GLY A N 1
ATOM 765 C CA . GLY A 1 101 ? 2.507 -1.851 6.422 1.00 91.94 101 GLY A CA 1
ATOM 766 C C . GLY A 1 101 ? 0.990 -1.878 6.608 1.00 91.94 101 GLY A C 1
ATOM 767 O O . GLY A 1 101 ? 0.503 -1.658 7.715 1.00 91.94 101 GLY A O 1
ATOM 768 N N . LEU A 1 102 ? 0.235 -2.211 5.556 1.00 91.88 102 LEU A N 1
ATOM 769 C CA . LEU A 1 102 ? -1.225 -2.337 5.631 1.00 91.88 102 LEU A CA 1
ATOM 770 C C . LEU A 1 102 ? -1.658 -3.444 6.599 1.00 91.88 102 LEU A C 1
ATOM 772 O O . LEU A 1 102 ? -2.572 -3.236 7.396 1.00 91.88 102 LEU A O 1
ATOM 776 N N . ASN A 1 103 ? -0.985 -4.596 6.571 1.00 94.19 103 ASN A N 1
ATOM 777 C CA . ASN A 1 103 ? -1.289 -5.700 7.475 1.00 94.19 103 ASN A CA 1
ATOM 778 C C . ASN A 1 103 ? -1.005 -5.336 8.941 1.00 94.19 103 ASN A C 1
ATOM 780 O O . ASN A 1 103 ? -1.828 -5.611 9.810 1.00 94.19 103 ASN A O 1
ATOM 784 N N . LEU A 1 104 ? 0.119 -4.668 9.218 1.00 95.50 104 LEU A N 1
ATOM 785 C CA . LEU A 1 104 ? 0.447 -4.174 10.559 1.00 95.50 104 LEU A CA 1
ATOM 786 C C . LEU A 1 104 ? -0.582 -3.153 11.056 1.00 95.50 104 LEU A C 1
ATOM 788 O O . LEU A 1 104 ? -1.001 -3.224 12.210 1.00 95.50 104 LEU A O 1
ATOM 792 N N . HIS A 1 105 ? -1.017 -2.227 10.197 1.00 94.50 105 HIS A N 1
ATOM 793 C CA . HIS A 1 105 ? -2.073 -1.274 10.541 1.00 94.50 105 HIS A CA 1
ATOM 794 C C . HIS A 1 105 ? -3.385 -1.976 10.895 1.00 94.50 105 HIS A C 1
ATOM 796 O O . HIS A 1 105 ? -3.992 -1.645 11.912 1.00 94.50 105 HIS A O 1
ATOM 802 N N . TYR A 1 106 ? -3.786 -2.970 10.102 1.00 95.06 106 TYR A N 1
ATOM 803 C CA . TYR A 1 106 ? -4.996 -3.746 10.356 1.00 95.06 106 TYR A CA 1
ATOM 804 C C . TYR A 1 106 ? -4.916 -4.536 11.669 1.00 95.06 106 TYR A C 1
ATOM 806 O O . TYR A 1 106 ? -5.811 -4.439 12.505 1.00 95.06 106 TYR A O 1
ATOM 814 N N . GLN A 1 107 ? -3.813 -5.255 11.900 1.00 95.50 107 GLN A N 1
ATOM 815 C CA . GLN A 1 107 ? -3.593 -6.008 13.140 1.00 95.50 107 GLN A CA 1
ATOM 816 C C . GLN A 1 107 ? -3.595 -5.101 14.369 1.00 95.50 107 GLN A C 1
ATOM 818 O O . GLN A 1 107 ? -4.191 -5.438 15.390 1.00 95.50 107 GLN A O 1
ATOM 823 N N . ARG A 1 108 ? -2.958 -3.930 14.271 1.00 95.56 108 ARG A N 1
ATOM 824 C CA . ARG A 1 108 ? -2.962 -2.942 15.347 1.00 95.56 108 ARG A CA 1
ATOM 825 C C . ARG A 1 108 ? -4.379 -2.463 15.652 1.00 95.56 108 ARG A C 1
ATOM 827 O O . ARG A 1 108 ? -4.743 -2.406 16.821 1.00 95.56 108 ARG A O 1
ATOM 834 N N . GLN A 1 109 ? -5.167 -2.149 14.626 1.00 95.19 109 GLN A N 1
ATOM 835 C CA . GLN A 1 109 ? -6.549 -1.711 14.807 1.00 95.19 109 GLN A CA 1
ATOM 836 C C . GLN A 1 109 ? -7.398 -2.792 15.493 1.00 95.19 109 GLN A C 1
ATOM 838 O O . GLN A 1 109 ? -8.090 -2.497 16.461 1.00 95.19 109 GLN A O 1
ATOM 843 N N . GLN A 1 110 ? -7.283 -4.053 15.065 1.00 95.25 110 GLN A N 1
ATOM 844 C CA . GLN A 1 110 ? -7.983 -5.171 15.709 1.00 95.25 110 GLN A CA 1
ATOM 845 C C . GLN A 1 110 ? -7.553 -5.383 17.165 1.00 95.25 110 GLN A C 1
ATOM 847 O O . GLN A 1 110 ? -8.387 -5.656 18.030 1.00 95.25 110 GLN A O 1
ATOM 852 N N . ALA A 1 111 ? -6.257 -5.259 17.457 1.00 94.19 111 ALA A N 1
ATOM 853 C CA . ALA A 1 111 ? -5.746 -5.371 18.818 1.00 94.19 111 ALA A CA 1
ATOM 854 C C . ALA A 1 111 ? -6.269 -4.232 19.709 1.00 94.19 111 ALA A C 1
ATOM 856 O O . ALA A 1 111 ? -6.678 -4.483 20.839 1.00 94.19 111 ALA A O 1
ATOM 857 N N . GLU A 1 112 ? -6.308 -2.999 19.197 1.00 94.44 112 GLU A N 1
ATOM 858 C CA . GLU A 1 112 ? -6.888 -1.850 19.901 1.00 94.44 112 GLU A CA 1
ATOM 859 C C . GLU A 1 112 ? -8.390 -2.053 20.168 1.00 94.44 112 GLU A C 1
ATOM 861 O O . GLU A 1 112 ? -8.835 -1.856 21.298 1.00 94.44 112 GLU A O 1
ATOM 866 N N . GLU A 1 113 ? -9.162 -2.521 19.183 1.00 92.19 113 GLU A N 1
ATOM 867 C CA . GLU A 1 113 ? -10.582 -2.862 19.363 1.00 92.19 113 GLU A CA 1
ATOM 868 C C . GLU A 1 113 ? -10.782 -3.962 20.412 1.00 92.19 113 GLU A C 1
ATOM 870 O O . GLU A 1 113 ? -11.664 -3.854 21.264 1.00 92.19 113 GLU A O 1
ATOM 875 N N . THR A 1 114 ? -9.929 -4.987 20.402 1.00 91.12 114 THR A N 1
ATOM 876 C CA . THR A 1 114 ? -9.970 -6.077 21.386 1.00 91.12 114 THR A CA 1
ATOM 877 C C . THR A 1 114 ? -9.676 -5.560 22.793 1.00 91.12 114 THR A C 1
ATOM 879 O O . THR A 1 114 ? -10.420 -5.865 23.721 1.00 91.12 114 THR A O 1
ATOM 882 N N . ILE A 1 115 ? -8.651 -4.716 22.955 1.00 91.62 115 ILE A N 1
ATOM 883 C CA . ILE A 1 115 ? -8.318 -4.085 24.240 1.00 91.62 115 ILE A CA 1
ATOM 884 C C . ILE A 1 115 ? -9.486 -3.233 24.741 1.00 91.62 115 ILE A C 1
ATOM 886 O O . ILE A 1 115 ? -9.836 -3.310 25.917 1.00 91.62 115 ILE A O 1
ATOM 890 N N . ILE A 1 116 ? -10.109 -2.434 23.868 1.00 88.62 116 ILE A N 1
ATOM 891 C CA . ILE A 1 116 ? -11.289 -1.634 24.226 1.00 88.62 116 ILE A CA 1
ATOM 892 C C . ILE A 1 116 ? -12.422 -2.554 24.678 1.00 88.62 116 ILE A C 1
ATOM 894 O O . ILE A 1 116 ? -13.034 -2.302 25.717 1.00 88.62 116 ILE A O 1
ATOM 898 N N . ARG A 1 117 ? -12.683 -3.633 23.935 1.00 89.12 117 ARG A N 1
ATOM 899 C CA . ARG A 1 117 ? -13.734 -4.591 24.274 1.00 89.12 117 ARG A CA 1
ATOM 900 C C . ARG A 1 117 ? -13.483 -5.215 25.648 1.00 89.12 117 ARG A C 1
ATOM 902 O O . ARG A 1 117 ? -14.352 -5.127 26.503 1.00 89.12 117 ARG A O 1
ATOM 909 N N . GLN A 1 118 ? -12.279 -5.716 25.907 1.00 88.25 118 GLN A N 1
ATOM 910 C CA . GLN A 1 118 ? -11.910 -6.322 27.192 1.00 88.25 118 GLN A CA 1
ATOM 911 C C . GLN A 1 118 ? -11.883 -5.319 28.357 1.00 88.25 118 GLN A C 1
ATOM 913 O O . GLN A 1 118 ? -12.168 -5.670 29.500 1.00 88.25 118 GLN A O 1
ATOM 918 N N . ALA A 1 119 ? -11.552 -4.052 28.098 1.00 90.38 119 ALA A N 1
ATOM 919 C CA . ALA A 1 119 ? -11.510 -3.023 29.135 1.00 90.38 119 ALA A CA 1
ATOM 920 C C . ALA A 1 119 ? -12.904 -2.529 29.558 1.00 90.38 119 ALA A C 1
ATOM 922 O O . ALA A 1 119 ? -13.065 -2.081 30.700 1.00 90.38 119 ALA A O 1
ATOM 923 N N . PHE A 1 120 ? -13.900 -2.585 28.666 1.00 91.38 120 PHE A N 1
ATOM 924 C CA . PHE A 1 120 ? -15.201 -1.931 28.861 1.00 91.38 120 PHE A CA 1
ATOM 925 C C . PHE A 1 120 ? -16.418 -2.850 28.774 1.00 91.38 120 PHE A C 1
ATOM 927 O O . PHE A 1 120 ? -17.490 -2.437 29.207 1.00 91.38 120 PHE A O 1
ATOM 934 N N . TYR A 1 121 ? -16.277 -4.075 28.284 1.00 92.69 121 TYR A N 1
ATOM 935 C CA . TYR A 1 121 ? -17.372 -5.031 28.160 1.00 92.69 121 TYR A CA 1
ATOM 936 C C . TYR A 1 121 ? -17.054 -6.309 28.931 1.00 92.69 121 TYR A C 1
ATOM 938 O O . TYR A 1 121 ? -15.892 -6.662 29.126 1.00 92.69 121 TYR A O 1
ATOM 946 N N . ASP A 1 122 ? -18.101 -6.953 29.426 1.00 92.06 122 ASP A N 1
ATOM 947 C CA . ASP A 1 122 ? -18.039 -8.271 30.041 1.00 92.06 122 ASP A CA 1
ATOM 948 C C . ASP A 1 122 ? -18.043 -9.355 28.948 1.00 92.06 122 ASP A C 1
ATOM 950 O O . ASP A 1 122 ? -18.810 -9.263 27.989 1.00 92.06 122 ASP A O 1
ATOM 954 N N . GLU A 1 123 ? -17.152 -10.348 29.048 1.00 85.94 123 GLU A N 1
ATOM 955 C CA . GLU A 1 123 ? -16.966 -11.354 27.986 1.00 85.94 123 GLU A CA 1
ATOM 956 C C . GLU A 1 123 ? -18.133 -12.344 27.890 1.00 85.94 123 GLU A C 1
ATOM 958 O O . GLU A 1 123 ? -18.394 -12.848 26.800 1.00 85.94 123 GLU A O 1
ATOM 963 N N . LEU A 1 124 ? -18.838 -12.600 28.998 1.00 87.75 124 LEU A N 1
ATOM 964 C CA . LEU A 1 124 ? -19.950 -13.547 29.037 1.00 87.75 124 LEU A CA 1
ATOM 965 C C . LEU A 1 124 ? -21.242 -12.919 28.505 1.00 87.75 124 LEU A C 1
ATOM 967 O O . LEU A 1 124 ? -21.937 -13.509 27.684 1.00 87.75 124 LEU A O 1
ATOM 971 N N . THR A 1 125 ? -21.552 -11.707 28.962 1.00 89.44 125 THR A N 1
ATOM 972 C CA . THR A 1 125 ? -22.834 -11.047 28.665 1.00 89.44 125 THR A CA 1
ATOM 973 C C . THR A 1 125 ? -22.774 -10.078 27.483 1.00 89.44 125 THR A C 1
ATOM 975 O O . THR A 1 125 ? -23.809 -9.592 27.033 1.00 89.44 125 THR A O 1
ATOM 978 N N . GLU A 1 126 ? -21.572 -9.734 27.008 1.00 89.12 126 GLU A N 1
ATOM 979 C CA . GLU A 1 126 ? -21.306 -8.654 26.044 1.00 89.12 126 GLU A CA 1
ATOM 980 C C . GLU A 1 126 ? -21.829 -7.267 26.479 1.00 89.12 126 GLU A C 1
ATOM 982 O O . GLU A 1 126 ? -21.822 -6.311 25.696 1.00 89.12 126 GLU A O 1
ATOM 987 N N . LEU A 1 127 ? -22.255 -7.118 27.739 1.00 91.56 127 LEU A N 1
ATOM 988 C CA . LEU A 1 127 ? -22.758 -5.864 28.287 1.00 91.56 127 LEU A CA 1
ATOM 989 C C . LEU A 1 127 ? -21.614 -4.955 28.759 1.00 91.56 127 LEU A C 1
ATOM 991 O O . LEU A 1 127 ? -20.529 -5.436 29.098 1.00 91.56 127 LEU A O 1
ATOM 995 N N . PRO A 1 128 ? -21.842 -3.626 28.830 1.00 91.81 128 PRO A N 1
ATOM 996 C CA . PRO A 1 128 ? -20.927 -2.702 29.485 1.00 91.81 128 PRO A CA 1
ATOM 997 C C . PRO A 1 128 ? -20.566 -3.190 30.887 1.00 91.81 128 PRO A C 1
ATOM 999 O O . PRO A 1 128 ? -21.429 -3.343 31.753 1.00 91.81 128 PRO A O 1
ATOM 1002 N N . ASN A 1 129 ? -19.279 -3.395 31.133 1.00 94.25 129 ASN A N 1
ATOM 1003 C CA . ASN A 1 129 ? -18.807 -3.802 32.441 1.00 94.25 129 ASN A CA 1
ATOM 1004 C C . ASN A 1 129 ? -18.958 -2.652 33.453 1.00 94.25 129 ASN A C 1
ATOM 1006 O O . ASN A 1 129 ? -19.244 -1.494 33.124 1.00 94.25 129 ASN A O 1
ATOM 1010 N N . ARG A 1 130 ? -18.696 -2.954 34.728 1.00 92.06 130 ARG A N 1
ATOM 1011 C CA . ARG A 1 130 ? -18.809 -1.971 35.814 1.00 92.06 130 ARG A CA 1
ATOM 1012 C C . ARG A 1 130 ? -17.984 -0.701 35.572 1.00 92.06 130 ARG A C 1
ATOM 1014 O O . ARG A 1 130 ? -18.413 0.381 35.969 1.00 92.06 130 ARG A O 1
ATOM 1021 N N . ARG A 1 131 ? -16.821 -0.815 34.924 1.00 91.81 131 ARG A N 1
ATOM 1022 C CA . ARG A 1 131 ? -15.952 0.326 34.607 1.00 91.81 131 ARG A CA 1
ATOM 1023 C C . ARG A 1 131 ? -16.610 1.242 33.573 1.00 91.81 131 ARG A C 1
ATOM 1025 O O . ARG A 1 131 ? -16.628 2.454 33.773 1.00 91.81 131 ARG A O 1
ATOM 1032 N N . MET A 1 132 ? -17.186 0.675 32.513 1.00 92.50 132 MET A N 1
ATOM 1033 C CA . MET A 1 132 ? -17.922 1.436 31.500 1.00 92.50 132 MET A CA 1
ATOM 1034 C C . MET A 1 132 ? -19.180 2.087 32.082 1.00 92.50 132 MET A C 1
ATOM 1036 O O . MET A 1 132 ? -19.434 3.261 31.815 1.00 92.50 132 MET A O 1
ATOM 1040 N N . LEU A 1 133 ? -19.932 1.367 32.922 1.00 92.88 133 LEU A N 1
ATOM 1041 C CA . LEU A 1 133 ? -21.091 1.920 33.627 1.00 92.88 133 LEU A CA 1
ATOM 1042 C C . LEU A 1 133 ? -20.701 3.138 34.477 1.00 92.88 133 LEU A C 1
ATOM 1044 O O . LEU A 1 133 ? -21.356 4.175 34.404 1.00 92.88 133 LEU A O 1
ATOM 1048 N N . GLN A 1 134 ? -19.622 3.038 35.257 1.00 92.69 134 GLN A N 1
ATOM 1049 C CA . GLN A 1 134 ? -19.132 4.146 36.081 1.00 92.69 134 GLN A CA 1
ATOM 1050 C C . GLN A 1 134 ? -18.747 5.363 35.237 1.00 92.69 134 GLN A C 1
ATOM 1052 O O . GLN A 1 134 ? -19.172 6.472 35.554 1.00 92.69 134 GLN A O 1
ATOM 1057 N N . ASP A 1 135 ? -17.991 5.164 34.155 1.00 92.69 135 ASP A N 1
ATOM 1058 C CA . ASP A 1 135 ? -17.590 6.253 33.259 1.00 92.69 135 ASP A CA 1
ATOM 1059 C C . ASP A 1 135 ? -18.808 6.969 32.648 1.00 92.69 135 ASP A C 1
ATOM 1061 O O . ASP A 1 135 ? -18.904 8.200 32.680 1.00 92.69 135 ASP A O 1
ATOM 1065 N N . ARG A 1 136 ? -19.805 6.204 32.184 1.00 92.75 136 ARG A N 1
ATOM 1066 C CA . ARG A 1 136 ? -21.063 6.756 31.661 1.00 92.75 136 ARG A CA 1
ATOM 1067 C C . ARG A 1 136 ? -21.850 7.525 32.717 1.00 92.75 136 ARG A C 1
ATOM 1069 O O . ARG A 1 136 ? -22.286 8.639 32.441 1.00 92.75 136 ARG A O 1
ATOM 1076 N N . LEU A 1 137 ? -21.963 6.994 33.934 1.00 93.19 137 LEU A N 1
ATOM 1077 C CA . LEU A 1 137 ? -22.640 7.682 35.035 1.00 93.19 137 LEU A CA 1
ATOM 1078 C C . LEU A 1 137 ? -21.964 9.015 35.381 1.00 93.19 137 LEU A C 1
ATOM 1080 O O . LEU A 1 137 ? -22.659 10.015 35.558 1.00 93.19 137 LEU A O 1
ATOM 1084 N N . TYR A 1 138 ? -20.628 9.073 35.419 1.00 94.06 138 TYR A N 1
ATOM 1085 C CA . TYR A 1 138 ? -19.908 10.334 35.635 1.00 94.06 138 TYR A CA 1
ATOM 1086 C C . TYR A 1 138 ? -20.212 11.366 34.540 1.00 94.06 138 TYR A C 1
ATOM 1088 O O . TYR A 1 138 ? -20.473 12.535 34.844 1.00 94.06 138 TYR A O 1
ATOM 1096 N N . GLN A 1 139 ? -20.216 10.943 33.272 1.00 93.62 139 GLN A N 1
ATOM 1097 C CA . GLN A 1 139 ? -20.542 11.811 32.137 1.00 93.62 139 GLN A CA 1
ATOM 1098 C C . GLN A 1 139 ? -21.989 12.319 32.203 1.00 93.62 139 GLN A C 1
ATOM 1100 O O . GLN A 1 139 ? -22.233 13.514 32.003 1.00 93.62 139 GLN A O 1
ATOM 1105 N N . ASP A 1 140 ? -22.939 11.438 32.518 1.00 93.06 140 ASP A N 1
ATOM 1106 C CA . ASP A 1 140 ? -24.362 11.763 32.584 1.00 93.06 140 ASP A CA 1
ATOM 1107 C C . ASP A 1 140 ? -24.696 12.681 33.763 1.00 93.06 140 ASP A C 1
ATOM 1109 O O . ASP A 1 140 ? -25.443 13.643 33.581 1.00 93.06 140 ASP A O 1
ATOM 1113 N N . VAL A 1 141 ? -24.088 12.475 34.936 1.00 94.00 141 VAL A N 1
ATOM 1114 C CA . VAL A 1 141 ? -24.221 13.390 36.083 1.00 94.00 141 VAL A CA 1
ATOM 1115 C C . VAL A 1 141 ? -23.663 14.770 35.739 1.00 94.00 141 VAL A C 1
ATOM 1117 O O . VAL A 1 141 ? -24.312 15.788 35.984 1.00 94.00 141 VAL A O 1
ATOM 1120 N N . ALA A 1 142 ? -22.489 14.832 35.106 1.00 93.81 142 ALA A N 1
ATOM 1121 C CA . ALA A 1 142 ? -21.909 16.105 34.692 1.00 93.81 142 ALA A CA 1
ATOM 1122 C C . ALA A 1 142 ? -22.791 16.828 33.654 1.00 93.81 142 ALA A C 1
ATOM 1124 O O . ALA A 1 142 ? -22.920 18.053 33.692 1.00 93.81 142 ALA A O 1
ATOM 1125 N N . ARG A 1 143 ? -23.427 16.085 32.735 1.00 93.88 143 ARG A N 1
ATOM 1126 C CA . ARG A 1 143 ? -24.401 16.628 31.774 1.00 93.88 143 ARG A CA 1
ATOM 1127 C C . ARG A 1 143 ? -25.669 17.12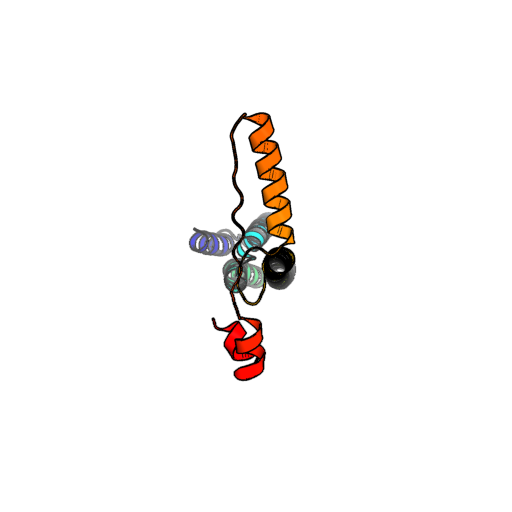4 32.475 1.00 93.88 143 ARG A C 1
ATOM 1129 O O . ARG A 1 143 ? -26.127 18.220 32.161 1.00 93.88 143 ARG A O 1
ATOM 1136 N N . ALA A 1 144 ? -26.199 16.354 33.423 1.00 93.94 144 ALA A N 1
ATOM 1137 C CA . ALA A 1 144 ? -27.371 16.699 34.223 1.00 93.94 144 ALA A CA 1
ATOM 1138 C C . ALA A 1 144 ? -27.189 18.030 34.960 1.00 93.94 144 ALA A C 1
ATOM 1140 O O . ALA A 1 144 ? -28.019 18.926 34.826 1.00 93.94 144 ALA A O 1
ATOM 1141 N N . ILE A 1 145 ? -26.045 18.203 35.628 1.00 92.88 145 ILE A N 1
ATOM 1142 C CA . ILE A 1 145 ? -25.689 19.440 36.335 1.00 92.88 145 ILE A CA 1
ATOM 1143 C C . ILE A 1 145 ? -25.606 20.633 35.373 1.00 92.88 145 ILE A C 1
ATOM 1145 O O . ILE A 1 145 ? -26.128 21.702 35.677 1.00 92.88 145 ILE A O 1
ATOM 1149 N N . ARG A 1 146 ? -24.974 20.465 34.202 1.00 94.88 146 ARG A N 1
ATOM 1150 C CA . ARG A 1 146 ? -24.801 21.562 33.231 1.00 94.88 146 ARG A CA 1
ATOM 1151 C C . ARG A 1 146 ? -26.103 22.020 32.579 1.00 94.88 146 ARG A C 1
ATOM 1153 O O . ARG A 1 146 ? -26.232 23.199 32.271 1.00 94.88 146 ARG A O 1
ATOM 1160 N N . HIS A 1 147 ? -27.030 21.100 32.326 1.00 95.06 147 HIS A N 1
ATOM 1161 C CA . HIS A 1 147 ? -28.257 21.388 31.578 1.00 95.06 147 HIS A CA 1
ATOM 1162 C C . HIS A 1 147 ? -29.519 21.427 32.449 1.00 95.06 147 HIS A C 1
ATOM 1164 O O . HIS A 1 147 ? -30.600 21.667 31.921 1.00 95.06 147 HIS A O 1
ATOM 1170 N N . GLY A 1 148 ? -29.399 21.196 33.760 1.00 92.31 148 GLY A N 1
ATOM 1171 C CA . GLY A 1 148 ? -30.535 21.169 34.685 1.00 92.31 148 GLY A CA 1
ATOM 1172 C C . GLY A 1 148 ? -31.521 20.031 34.407 1.00 92.31 148 GLY A C 1
ATOM 1173 O O . GLY A 1 148 ? -32.712 20.182 34.665 1.00 92.31 148 GLY A O 1
ATOM 1174 N N . VAL A 1 149 ? -31.050 18.914 33.842 1.00 93.00 149 VAL A N 1
ATOM 1175 C CA . VAL A 1 149 ? -31.889 17.745 33.526 1.00 93.00 149 VAL A CA 1
ATOM 1176 C C . VAL A 1 149 ? -31.753 16.676 34.607 1.00 93.00 149 VAL A C 1
ATOM 1178 O O . VAL A 1 149 ? -30.672 16.487 35.157 1.00 93.00 149 VAL A O 1
ATOM 1181 N N . ASN A 1 150 ? -32.835 15.953 34.894 1.00 88.88 150 ASN A N 1
ATOM 1182 C CA . ASN A 1 150 ? -32.832 14.852 35.861 1.00 88.88 150 ASN A CA 1
ATOM 1183 C C . ASN A 1 150 ? -32.441 13.527 35.187 1.00 88.88 150 ASN A C 1
ATOM 1185 O O . ASN A 1 150 ? -32.781 13.292 34.029 1.00 88.88 150 ASN A O 1
ATOM 1189 N N . GLY A 1 151 ? -31.757 12.654 35.930 1.00 87.25 151 GLY A N 1
ATOM 1190 C CA . GLY A 1 151 ? -31.426 11.287 35.519 1.00 87.25 151 GLY A CA 1
ATOM 1191 C C . GLY A 1 151 ? -31.903 10.258 36.547 1.00 87.25 151 GLY A C 1
ATOM 1192 O O . GLY A 1 151 ? -32.147 10.605 37.702 1.00 87.25 151 GLY A O 1
ATOM 1193 N N . ALA A 1 152 ? -32.026 8.998 36.130 1.00 89.00 152 ALA A N 1
ATOM 1194 C CA . ALA A 1 152 ? -32.379 7.866 36.987 1.00 89.00 152 ALA A CA 1
ATOM 1195 C C . ALA A 1 152 ? -31.491 6.656 36.659 1.00 89.00 152 ALA A C 1
ATOM 1197 O O . ALA A 1 152 ? -31.081 6.485 35.512 1.00 89.00 152 ALA A O 1
ATOM 1198 N N . VAL A 1 153 ? -31.206 5.821 37.661 1.00 90.31 153 VAL A N 1
ATOM 1199 C CA . VAL A 1 153 ? -30.437 4.574 37.522 1.00 90.31 153 VAL A CA 1
ATOM 1200 C C . VAL A 1 153 ? -31.281 3.431 38.074 1.00 90.31 153 VAL A C 1
ATOM 1202 O O . VAL A 1 153 ? -31.791 3.534 39.188 1.00 90.31 153 VAL A O 1
ATOM 1205 N N . LEU A 1 154 ? -31.430 2.357 37.297 1.00 91.50 154 LEU A N 1
ATOM 1206 C CA . LEU A 1 154 ? -32.115 1.131 37.703 1.00 91.50 154 LEU A CA 1
ATOM 1207 C C . LEU A 1 154 ? -31.075 0.044 37.977 1.00 91.50 154 LEU A C 1
ATOM 1209 O O . LEU A 1 154 ? -30.181 -0.171 37.161 1.00 91.50 154 LEU A O 1
ATOM 1213 N N . PHE A 1 155 ? -31.207 -0.637 39.111 1.00 89.75 155 PHE A N 1
ATOM 1214 C CA . PHE A 1 155 ? -30.410 -1.811 39.449 1.00 89.75 155 PHE A CA 1
ATOM 1215 C C . PHE A 1 155 ? -31.331 -3.033 39.475 1.00 89.75 155 PHE A C 1
ATOM 1217 O O . PHE A 1 155 ? -32.378 -2.993 40.121 1.00 89.75 155 PHE A O 1
ATOM 1224 N N . LEU A 1 156 ? -30.954 -4.076 38.738 1.00 88.62 156 LEU A N 1
ATOM 1225 C CA . LEU A 1 156 ? -31.675 -5.342 38.627 1.00 88.62 156 LEU A CA 1
ATOM 1226 C C . LEU A 1 156 ? -30.729 -6.455 39.076 1.00 88.62 156 LEU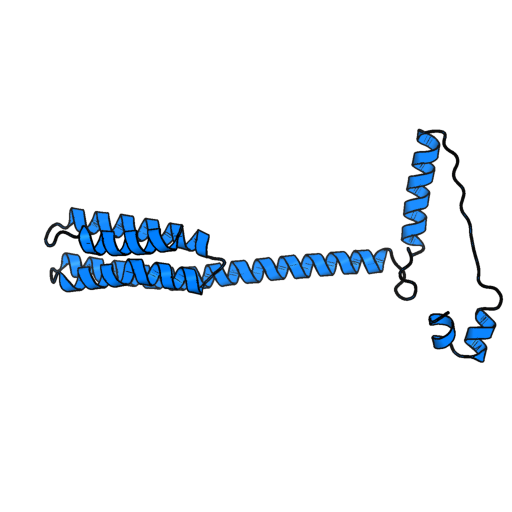 A C 1
ATOM 1228 O O . LEU A 1 156 ? -29.564 -6.449 38.684 1.00 88.62 156 LEU A O 1
ATOM 1232 N N . ASP A 1 157 ? -31.235 -7.379 39.884 1.00 87.75 157 ASP A N 1
ATOM 1233 C CA . ASP A 1 157 ? -30.509 -8.555 40.363 1.00 87.75 157 ASP A CA 1
ATOM 1234 C C . ASP A 1 157 ? -31.352 -9.808 40.096 1.00 87.75 157 ASP A C 1
ATOM 1236 O O . ASP A 1 157 ? -32.584 -9.730 40.079 1.00 87.75 157 ASP A O 1
ATOM 1240 N N . LEU A 1 158 ? -30.699 -10.942 39.837 1.00 86.94 158 LEU A N 1
ATOM 1241 C CA . LEU A 1 158 ? -31.379 -12.208 39.559 1.00 86.94 158 LEU A CA 1
ATOM 1242 C C . LEU A 1 158 ? -31.553 -13.008 40.854 1.00 86.94 158 LEU A C 1
ATOM 1244 O O . LEU A 1 158 ? -30.598 -13.569 41.398 1.00 86.94 158 LEU A O 1
ATOM 1248 N N . ASP A 1 159 ? -32.796 -13.110 41.324 1.00 85.56 159 ASP A N 1
ATOM 1249 C CA . ASP A 1 159 ? -33.132 -13.882 42.521 1.00 85.56 159 ASP A CA 1
ATOM 1250 C C . ASP A 1 159 ? -32.770 -15.370 42.359 1.00 85.56 159 ASP A C 1
ATOM 1252 O O . ASP A 1 159 ? -32.999 -15.988 41.319 1.00 85.56 159 ASP A O 1
ATOM 1256 N N . ASN A 1 160 ? -32.238 -15.982 43.422 1.00 83.69 160 ASN A N 1
ATOM 1257 C CA . ASN A 1 160 ? -31.867 -17.404 43.485 1.00 83.69 160 ASN A CA 1
ATOM 1258 C C . ASN A 1 160 ? -30.836 -17.894 42.443 1.00 83.69 160 ASN A C 1
ATOM 1260 O O . ASN A 1 160 ? -30.621 -19.105 42.339 1.00 83.69 160 ASN A O 1
ATOM 1264 N N . PHE A 1 161 ? -30.123 -17.006 41.742 1.00 86.81 161 PHE A N 1
ATOM 1265 C CA . PHE A 1 161 ? -29.131 -17.393 40.725 1.00 86.81 161 PHE A CA 1
ATOM 1266 C C . PHE A 1 161 ? -28.029 -18.327 41.266 1.00 86.81 161 PHE A C 1
ATOM 1268 O O . PHE A 1 161 ? -27.617 -19.284 40.613 1.00 86.81 161 PHE A O 1
ATOM 1275 N N . LYS A 1 162 ? -27.624 -18.143 42.530 1.00 84.12 162 LYS A N 1
ATOM 1276 C CA . LYS A 1 162 ? -26.665 -19.032 43.205 1.00 84.12 162 LYS A CA 1
ATOM 1277 C C . LYS A 1 162 ? -27.148 -20.486 43.303 1.00 84.12 162 LYS A C 1
ATOM 1279 O O . LYS A 1 162 ? -26.365 -21.403 43.092 1.00 84.12 162 LYS A O 1
ATOM 1284 N N . HIS A 1 163 ? -28.434 -20.703 43.584 1.00 84.44 163 HIS A N 1
ATOM 1285 C CA . HIS A 1 163 ? -29.001 -22.050 43.688 1.00 84.44 163 HIS A CA 1
ATOM 1286 C C . HIS A 1 163 ? -29.000 -22.768 42.330 1.00 84.44 163 HIS A C 1
ATOM 1288 O O . HIS A 1 163 ? -28.813 -23.983 42.278 1.00 84.44 163 HIS A O 1
ATOM 1294 N N . ILE A 1 164 ? -29.186 -22.020 41.237 1.00 83.06 164 ILE A N 1
ATOM 1295 C CA . ILE A 1 164 ? -29.079 -22.534 39.866 1.00 83.06 164 ILE A CA 1
ATOM 1296 C C . ILE A 1 164 ? -27.639 -22.992 39.601 1.00 83.06 164 ILE A C 1
ATOM 1298 O O . ILE A 1 164 ? -27.445 -24.151 39.237 1.00 83.06 164 ILE A O 1
ATOM 1302 N N . ASN A 1 165 ? -26.639 -22.151 39.891 1.00 84.06 165 ASN A N 1
ATOM 1303 C CA . ASN A 1 165 ? -25.222 -22.513 39.735 1.00 84.06 165 ASN A CA 1
ATOM 1304 C C . ASN A 1 165 ? -24.816 -23.733 40.572 1.00 84.06 165 ASN A C 1
ATOM 1306 O O . ASN A 1 165 ? -24.106 -24.608 40.074 1.00 84.06 165 ASN A O 1
ATOM 1310 N N . ASP A 1 166 ? -25.284 -23.811 41.820 1.00 87.12 166 ASP A N 1
ATOM 1311 C CA . ASP A 1 166 ? -24.953 -24.903 42.741 1.00 87.12 166 ASP A CA 1
ATOM 1312 C C . ASP A 1 166 ? -25.649 -26.228 42.357 1.00 87.12 166 ASP A C 1
ATOM 1314 O O . ASP A 1 166 ? -25.105 -27.303 42.610 1.00 87.12 166 ASP A O 1
ATOM 1318 N N . SER A 1 167 ? -26.834 -26.170 41.730 1.00 85.00 167 SER A N 1
ATOM 1319 C CA . SER A 1 167 ? -27.640 -27.359 41.389 1.00 85.00 167 SER A CA 1
ATOM 1320 C C . SER A 1 167 ? -27.420 -27.879 39.967 1.00 85.00 167 SER A C 1
ATOM 1322 O O . SER A 1 167 ? -27.464 -29.087 39.744 1.00 85.00 167 SER A O 1
ATOM 1324 N N . LEU A 1 168 ? -27.239 -26.980 38.996 1.00 80.19 168 LEU A N 1
ATOM 1325 C CA . LEU A 1 168 ? -27.172 -27.296 37.562 1.00 80.19 168 LEU A CA 1
ATOM 1326 C C . LEU A 1 168 ? -25.778 -27.066 36.965 1.00 80.19 168 LEU A C 1
ATOM 1328 O O . LEU A 1 168 ? -25.525 -27.458 35.827 1.00 80.19 168 LEU A O 1
ATOM 1332 N N . GLY A 1 169 ? -24.857 -26.501 37.747 1.00 82.31 169 GLY A N 1
ATOM 1333 C CA . GLY A 1 169 ? -23.509 -26.166 37.311 1.00 82.31 169 GLY A CA 1
ATOM 1334 C C . GLY A 1 169 ? -23.419 -24.755 36.730 1.00 82.31 169 GLY A C 1
ATOM 1335 O O . GLY A 1 169 ? -24.380 -24.210 36.194 1.00 82.31 169 GLY A O 1
ATOM 1336 N N . HIS A 1 170 ? -22.224 -24.169 36.825 1.00 82.38 170 HIS A N 1
ATOM 1337 C CA . HIS A 1 170 ? -21.965 -22.773 36.452 1.00 82.38 170 HIS A CA 1
ATOM 1338 C C . HIS A 1 170 ? -22.226 -22.505 34.964 1.00 82.38 170 HIS A C 1
ATOM 1340 O O . HIS A 1 170 ? -22.760 -21.463 34.615 1.00 82.38 170 HIS A O 1
ATOM 1346 N N . SER A 1 171 ? -21.957 -23.486 34.099 1.00 81.75 171 SER A N 1
ATOM 1347 C CA . SER A 1 171 ? -22.203 -23.376 32.658 1.00 81.75 171 SER A CA 1
ATOM 1348 C C . SER A 1 171 ? -23.675 -23.163 32.297 1.00 81.75 171 SER A C 1
ATOM 1350 O O . SER A 1 171 ? -23.955 -22.582 31.260 1.00 81.75 171 SER A O 1
ATOM 1352 N N . VAL A 1 172 ? -24.611 -23.648 33.123 1.00 78.75 172 VAL A N 1
ATOM 1353 C CA . VAL A 1 172 ? -26.055 -23.447 32.905 1.00 78.75 172 VAL A CA 1
ATOM 1354 C C . VAL A 1 172 ? -26.487 -22.058 33.372 1.00 78.75 172 VAL A C 1
ATOM 1356 O O . VAL A 1 172 ? -27.380 -21.468 32.774 1.00 78.75 172 VAL A O 1
ATOM 1359 N N . GLY A 1 173 ? -25.854 -21.520 34.418 1.00 77.69 173 GLY A N 1
ATOM 1360 C CA . GLY A 1 173 ? -26.064 -20.129 34.823 1.00 77.69 173 GLY A CA 1
ATOM 1361 C C . GLY A 1 173 ? -25.522 -19.135 33.799 1.00 77.69 173 GLY A C 1
ATOM 1362 O O . GLY A 1 173 ? -26.154 -18.115 33.568 1.00 77.69 173 GLY A O 1
ATOM 1363 N N . ASP A 1 174 ? -24.409 -19.461 33.146 1.00 83.19 174 ASP A N 1
ATOM 1364 C CA . ASP A 1 174 ? -23.788 -18.625 32.114 1.00 83.19 174 ASP A CA 1
ATOM 1365 C C . ASP A 1 174 ? -24.645 -18.483 30.829 1.00 83.19 174 ASP A C 1
ATOM 1367 O O . ASP A 1 174 ? -24.444 -17.543 30.065 1.00 83.19 174 ASP A O 1
ATOM 1371 N N . GLU A 1 175 ? -25.601 -19.389 30.578 1.00 79.94 175 GLU A N 1
ATOM 1372 C CA . GLU A 1 175 ? -26.474 -19.388 29.383 1.00 79.94 175 GLU A CA 1
ATOM 1373 C C . GLU A 1 175 ? -27.844 -18.695 29.602 1.00 79.94 175 GLU A C 1
ATOM 1375 O O . GLU A 1 175 ? -28.575 -18.463 28.637 1.00 79.94 175 GLU A O 1
ATOM 1380 N N . LEU A 1 176 ? -28.205 -18.379 30.854 1.00 73.00 176 LEU A N 1
ATOM 1381 C CA . LEU A 1 176 ? -29.491 -17.782 31.270 1.00 73.00 176 LEU A CA 1
ATOM 1382 C C . LEU A 1 176 ? -29.548 -16.259 31.071 1.00 73.00 176 LEU A C 1
ATOM 1384 O O . LEU A 1 176 ? -30.620 -15.786 30.624 1.00 73.00 176 LEU A O 1
#

Radius of gyration: 33.36 Å; chains: 1; bounding box: 63×49×79 Å